Protein AF-A0A6A8LYN4-F1 (afdb_monomer_lite)

Foldseek 3Di:
DPDWFAQVRQLVVCCVVVVQDDDVQKHWDADQPDFQCNVCVVLVHCPCPPGGGGFRIWIGGNDPVDDIDTDHTGIPDPD

Secondary structure (DSSP, 8-state):
-PPP--HHHHHHHHHHHHT---BTTEEEEE-TT--HHHHHHHHT-STTTT-----SEEEEESSTTS--EEE--------

Structure (mmCIF, N/CA/C/O backbone):
data_AF-A0A6A8LYN4-F1
#
_entry.id   AF-A0A6A8LYN4-F1
#
loop_
_atom_site.group_PDB
_atom_site.id
_atom_site.type_symbol
_atom_site.label_atom_id
_atom_site.label_alt_id
_atom_site.label_comp_id
_atom_site.label_asym_id
_atom_site.label_entity_id
_atom_site.label_seq_id
_atom_site.pdbx_PDB_ins_code
_atom_site.Cartn_x
_atom_site.Cartn_y
_atom_site.Cartn_z
_atom_site.occupancy
_atom_site.B_iso_or_equiv
_atom_site.auth_seq_id
_atom_site.auth_comp_id
_atom_site.auth_asym_id
_atom_site.auth_atom_id
_atom_site.pdbx_PDB_model_num
ATOM 1 N N . MET A 1 1 ? -25.620 -3.337 18.274 1.00 62.88 1 MET A N 1
ATOM 2 C CA . MET A 1 1 ? -24.625 -2.252 18.437 1.00 62.88 1 MET A CA 1
ATOM 3 C C . MET A 1 1 ? -23.670 -2.302 17.255 1.00 62.88 1 MET A C 1
ATOM 5 O O . MET A 1 1 ? -23.184 -3.385 16.954 1.00 62.88 1 MET A O 1
ATOM 9 N N . VAL A 1 2 ? -23.443 -1.185 16.558 1.00 68.81 2 VAL A N 1
ATOM 10 C CA . VAL A 1 2 ? -22.449 -1.124 15.470 1.00 68.81 2 VAL A CA 1
ATOM 11 C C . VAL A 1 2 ? -21.059 -1.243 16.094 1.00 68.81 2 VAL A C 1
ATOM 13 O O . VAL A 1 2 ? -20.749 -0.529 17.048 1.00 68.81 2 VAL A O 1
ATOM 16 N N . LYS A 1 3 ? -20.241 -2.178 15.604 1.00 79.38 3 LYS A N 1
ATOM 17 C CA . LYS A 1 3 ? -18.870 -2.356 16.091 1.00 79.38 3 LYS A CA 1
ATOM 18 C C . LYS A 1 3 ? -18.063 -1.102 15.751 1.00 79.38 3 LYS A C 1
ATOM 20 O O . LYS A 1 3 ? -17.937 -0.763 14.580 1.00 79.38 3 LYS A O 1
ATOM 25 N N . GLN A 1 4 ? -17.519 -0.444 16.771 1.00 89.56 4 GLN A N 1
ATOM 26 C CA . GLN A 1 4 ? -16.636 0.705 16.599 1.00 89.56 4 GLN A CA 1
ATOM 27 C C . GLN A 1 4 ? -15.202 0.225 16.372 1.00 89.56 4 GLN A C 1
ATOM 29 O O . GLN A 1 4 ? -14.646 -0.482 17.212 1.00 89.56 4 GLN A O 1
ATOM 34 N N . LEU A 1 5 ? -14.624 0.593 15.234 1.00 93.44 5 LEU A N 1
ATOM 35 C CA . LEU A 1 5 ? -13.285 0.221 14.799 1.00 93.44 5 LEU A CA 1
ATOM 36 C C . LEU A 1 5 ? -12.379 1.454 14.794 1.00 93.44 5 LEU A C 1
ATOM 38 O O . LEU A 1 5 ? -12.781 2.532 14.347 1.00 93.44 5 LEU A O 1
ATOM 42 N N . THR A 1 6 ? -11.149 1.294 15.277 1.00 93.69 6 THR A N 1
ATOM 43 C CA . THR A 1 6 ? -10.081 2.276 15.042 1.00 93.69 6 THR A CA 1
ATOM 44 C C . THR A 1 6 ? -9.702 2.302 13.561 1.00 93.69 6 THR A C 1
ATOM 46 O O . THR A 1 6 ? -10.018 1.371 12.823 1.00 93.69 6 THR A O 1
ATOM 49 N N . GLU A 1 7 ? -9.013 3.353 13.118 1.00 93.94 7 GLU A N 1
ATOM 50 C CA . GLU A 1 7 ? -8.500 3.450 11.743 1.00 93.94 7 GLU A CA 1
ATOM 51 C C . GLU A 1 7 ? -7.647 2.229 11.367 1.00 93.94 7 GLU A C 1
ATOM 53 O O . GLU A 1 7 ? -7.938 1.558 10.382 1.00 93.94 7 GLU A O 1
ATOM 58 N N . ASP A 1 8 ? -6.711 1.829 12.234 1.00 93.25 8 ASP A N 1
ATOM 59 C CA . ASP A 1 8 ? -5.905 0.616 12.042 1.00 93.25 8 ASP A CA 1
ATOM 60 C C . ASP A 1 8 ? -6.744 -0.658 11.880 1.00 93.25 8 ASP A C 1
ATOM 62 O O . ASP A 1 8 ? -6.430 -1.522 11.060 1.00 93.25 8 ASP A O 1
ATOM 66 N N . GLN A 1 9 ? -7.832 -0.791 12.643 1.00 94.62 9 GLN A N 1
ATOM 67 C CA . GLN A 1 9 ? -8.726 -1.944 12.533 1.00 94.62 9 GLN A CA 1
ATOM 68 C C . GLN A 1 9 ? -9.536 -1.923 11.233 1.00 94.62 9 GLN A C 1
ATOM 70 O O . GLN A 1 9 ? -9.812 -2.987 10.677 1.00 94.62 9 GLN A O 1
ATOM 75 N N . VAL A 1 10 ? -9.910 -0.739 10.742 1.00 95.12 10 VAL A N 1
ATOM 76 C CA . VAL A 1 10 ? -10.557 -0.578 9.432 1.00 95.12 10 VAL A CA 1
ATOM 77 C C . VAL A 1 10 ? -9.574 -0.916 8.309 1.00 95.12 10 VAL A C 1
ATOM 79 O O . VAL A 1 10 ? -9.932 -1.669 7.405 1.00 95.12 10 VAL A O 1
ATOM 82 N N . ARG A 1 11 ? -8.321 -0.458 8.396 1.00 95.94 11 ARG A N 1
ATOM 83 C CA . ARG A 1 11 ? -7.244 -0.772 7.444 1.00 95.94 11 ARG A CA 1
ATOM 84 C C . ARG A 1 11 ? -6.948 -2.265 7.365 1.00 95.94 11 ARG A C 1
ATOM 86 O O . ARG A 1 11 ? -6.886 -2.825 6.274 1.00 95.94 11 ARG A O 1
ATOM 93 N N . GLU A 1 12 ? -6.843 -2.935 8.509 1.00 95.06 12 GLU A N 1
ATOM 94 C CA . GLU A 1 12 ? -6.646 -4.387 8.555 1.00 95.06 12 GLU A CA 1
ATOM 95 C C . GLU A 1 12 ? -7.865 -5.159 8.021 1.00 95.06 12 GLU A C 1
ATOM 97 O O . GLU A 1 12 ? -7.723 -6.187 7.354 1.00 95.06 12 GLU A O 1
ATOM 102 N N . LEU A 1 13 ? -9.082 -4.663 8.263 1.00 95.06 13 LEU A N 1
ATOM 103 C CA . LEU A 1 13 ? -10.291 -5.242 7.677 1.00 95.06 13 LEU A CA 1
ATOM 104 C C . LEU A 1 13 ? -10.306 -5.085 6.149 1.00 95.06 13 LEU A C 1
ATOM 106 O O . LEU A 1 13 ? -10.626 -6.044 5.443 1.00 95.06 13 LEU A O 1
ATOM 110 N N . ALA A 1 14 ? -9.930 -3.913 5.637 1.00 94.94 14 ALA A N 1
ATOM 111 C CA . ALA A 1 14 ? -9.818 -3.654 4.205 1.00 94.94 14 ALA A CA 1
ATOM 112 C C . ALA A 1 14 ? -8.754 -4.550 3.557 1.00 94.94 14 ALA A C 1
ATOM 114 O O . ALA A 1 14 ? -9.032 -5.164 2.531 1.00 94.94 14 ALA A O 1
ATOM 115 N N . ASN A 1 15 ? -7.593 -4.717 4.200 1.00 95.25 15 ASN A N 1
ATOM 116 C CA . ASN A 1 15 ? -6.547 -5.641 3.762 1.00 95.25 15 ASN A CA 1
ATOM 117 C C . ASN A 1 15 ? -7.085 -7.067 3.573 1.00 95.25 15 ASN A C 1
ATOM 119 O O . ASN A 1 15 ? -6.916 -7.664 2.511 1.00 95.25 15 ASN A O 1
ATOM 123 N N . LYS A 1 16 ? -7.792 -7.599 4.581 1.00 95.56 16 LYS A N 1
ATOM 124 C CA . LYS A 1 16 ? -8.380 -8.950 4.530 1.00 95.56 16 LYS A CA 1
ATOM 125 C C . LYS A 1 16 ? -9.470 -9.084 3.476 1.00 95.56 16 LYS A C 1
ATOM 127 O O . LYS A 1 16 ? -9.569 -10.127 2.841 1.00 95.56 16 LYS A O 1
ATOM 132 N N . THR A 1 17 ? -10.288 -8.048 3.314 1.00 95.75 17 THR A N 1
ATOM 133 C CA . THR A 1 17 ? -11.446 -8.069 2.411 1.00 95.75 17 THR A CA 1
ATOM 134 C C . THR A 1 17 ? -11.026 -7.927 0.950 1.00 95.75 17 THR A C 1
ATOM 136 O O . THR A 1 17 ? -11.522 -8.653 0.096 1.00 95.75 17 THR A O 1
ATOM 139 N N . LEU A 1 18 ? -10.106 -7.004 0.661 1.00 94.44 18 LEU A N 1
ATOM 140 C CA . LEU A 1 18 ? -9.629 -6.712 -0.694 1.00 94.44 18 LEU A CA 1
ATOM 141 C C . LEU A 1 18 ? -8.438 -7.587 -1.106 1.00 94.44 18 LEU A C 1
ATOM 143 O O . LEU A 1 18 ? -8.129 -7.682 -2.290 1.00 94.44 18 LEU A O 1
ATOM 147 N N . GLY A 1 19 ? -7.770 -8.228 -0.145 1.00 94.12 19 GLY A N 1
ATOM 148 C CA . GLY A 1 19 ? -6.650 -9.128 -0.395 1.00 94.12 19 GLY A CA 1
ATOM 149 C C . GLY A 1 19 ? -5.405 -8.408 -0.910 1.00 94.12 19 GLY A C 1
ATOM 150 O O . GLY A 1 19 ? -4.795 -8.876 -1.871 1.00 94.12 19 GLY A O 1
ATOM 151 N N . PHE A 1 20 ? -5.021 -7.279 -0.300 1.00 94.38 20 PHE A N 1
ATOM 152 C CA . PHE A 1 20 ? -3.820 -6.523 -0.682 1.00 94.38 20 PHE A CA 1
ATOM 153 C C . PHE A 1 20 ? -2.539 -7.293 -0.353 1.00 94.38 20 PHE A C 1
ATOM 155 O O . PHE A 1 20 ? -1.883 -7.093 0.667 1.00 94.38 20 PH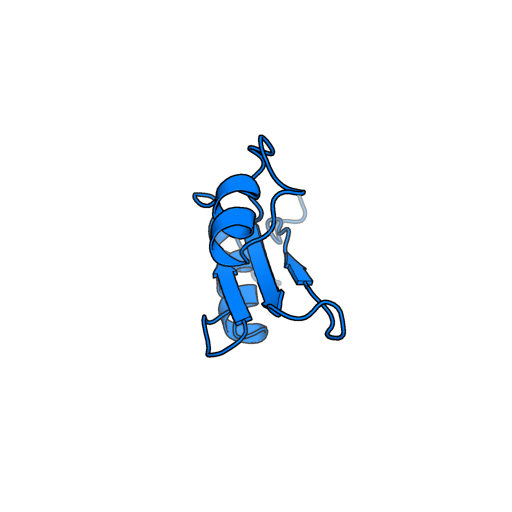E A O 1
ATOM 162 N N . LYS A 1 21 ? -2.183 -8.196 -1.262 1.00 93.25 21 LYS A N 1
ATOM 163 C CA . LYS A 1 21 ? -1.024 -9.070 -1.167 1.00 93.25 21 LYS A CA 1
ATOM 164 C C . LYS A 1 21 ? -0.177 -8.930 -2.420 1.00 93.25 21 LYS A C 1
ATOM 166 O O . LYS A 1 21 ? -0.685 -9.070 -3.531 1.00 93.25 21 LYS A O 1
ATOM 171 N N . ASP A 1 22 ? 1.117 -8.705 -2.224 1.00 93.56 22 ASP A N 1
ATOM 172 C CA . ASP A 1 22 ? 2.093 -8.710 -3.310 1.00 93.56 22 ASP A CA 1
ATOM 173 C C . ASP A 1 22 ? 2.017 -10.008 -4.129 1.00 93.56 22 ASP A C 1
ATOM 175 O O . ASP A 1 22 ? 1.924 -11.117 -3.589 1.00 93.56 22 ASP A O 1
ATOM 179 N N . SER A 1 23 ? 2.087 -9.868 -5.452 1.00 93.44 23 SER A N 1
ATOM 180 C CA . SER A 1 23 ? 2.056 -10.991 -6.385 1.00 93.44 23 SER A CA 1
ATOM 181 C C . SER A 1 23 ? 2.875 -10.699 -7.638 1.00 93.44 23 SER A C 1
ATOM 183 O O . SER A 1 23 ? 3.337 -9.583 -7.882 1.00 93.44 23 SER A O 1
ATOM 185 N N . VAL A 1 24 ? 3.043 -11.704 -8.498 1.00 93.94 24 VAL A N 1
ATOM 186 C CA . VAL A 1 24 ? 3.688 -11.490 -9.798 1.00 93.94 24 VAL A CA 1
ATOM 187 C C . VAL A 1 24 ? 2.889 -10.450 -10.590 1.00 93.94 24 VAL A C 1
ATOM 189 O O . VAL A 1 24 ? 1.687 -10.598 -10.799 1.00 93.94 24 VAL A O 1
ATOM 192 N N . GLY A 1 25 ? 3.564 -9.376 -11.006 1.00 94.25 25 GLY A N 1
ATOM 193 C CA . GLY A 1 25 ? 2.968 -8.300 -11.803 1.00 94.25 25 GLY A CA 1
ATOM 194 C C . GLY A 1 25 ? 2.171 -7.248 -11.022 1.00 94.25 25 GLY A C 1
ATOM 195 O O . GLY A 1 25 ? 1.649 -6.332 -11.657 1.00 94.25 25 GLY A O 1
ATOM 196 N N . VAL A 1 26 ? 2.099 -7.333 -9.689 1.00 97.06 26 VAL A N 1
ATOM 197 C CA . VAL A 1 26 ? 1.372 -6.375 -8.840 1.00 97.06 26 VAL A CA 1
ATOM 198 C C . VAL A 1 26 ? 2.183 -6.053 -7.588 1.00 97.06 26 VAL A C 1
ATOM 200 O O . VAL A 1 26 ? 2.726 -6.943 -6.941 1.00 97.06 26 VAL A O 1
ATOM 203 N N . VAL A 1 27 ? 2.240 -4.772 -7.239 1.00 97.31 27 VAL A N 1
ATOM 204 C CA . VAL A 1 27 ? 2.717 -4.286 -5.944 1.00 97.31 27 VAL A CA 1
ATOM 205 C C . VAL A 1 27 ? 1.489 -3.968 -5.096 1.00 97.31 27 VAL A C 1
ATOM 207 O O . VAL A 1 27 ? 0.731 -3.069 -5.450 1.00 97.31 27 VAL A O 1
ATOM 210 N N . ALA A 1 28 ? 1.254 -4.699 -4.010 1.00 97.38 28 ALA A N 1
ATOM 211 C CA . ALA A 1 28 ? 0.082 -4.524 -3.157 1.00 97.38 28 ALA A CA 1
ATOM 212 C C . ALA A 1 28 ? 0.414 -4.701 -1.672 1.00 97.38 28 ALA A C 1
ATOM 214 O O . ALA A 1 28 ? 1.281 -5.490 -1.299 1.00 97.38 28 ALA A O 1
ATOM 215 N N . GLY A 1 29 ? -0.282 -3.956 -0.823 1.00 96.25 29 GLY A N 1
ATOM 216 C CA . GLY A 1 29 ? -0.092 -4.009 0.621 1.00 96.25 29 GLY A CA 1
ATOM 217 C C . GLY A 1 29 ? -0.896 -2.951 1.363 1.00 96.25 29 GLY A C 1
ATOM 218 O O . GLY A 1 29 ? -1.606 -2.147 0.762 1.00 96.25 29 GLY A O 1
ATOM 219 N N . VAL A 1 30 ? -0.763 -2.958 2.686 1.00 95.75 30 VAL A N 1
ATOM 220 C CA . VAL A 1 30 ? -1.262 -1.913 3.587 1.00 95.75 30 VAL A CA 1
ATOM 221 C C . VAL A 1 30 ? -0.132 -1.409 4.473 1.00 95.75 30 VAL A C 1
ATOM 223 O O . VAL A 1 30 ? 0.725 -2.194 4.880 1.00 95.75 30 VAL A O 1
ATOM 226 N N . GLY A 1 31 ? -0.140 -0.123 4.824 1.00 88.19 31 GLY A N 1
ATOM 227 C CA . GLY A 1 31 ? 0.830 0.424 5.771 1.00 88.19 31 GLY A CA 1
ATOM 228 C C . GLY A 1 31 ? 1.209 1.882 5.556 1.00 88.19 31 GLY A C 1
ATOM 229 O O . GLY A 1 31 ? 1.639 2.270 4.483 1.00 88.19 31 GLY A O 1
ATOM 230 N N . GLN A 1 32 ? 1.234 2.643 6.646 1.00 82.44 32 GLN A N 1
ATOM 231 C CA . GLN A 1 32 ? 1.646 4.050 6.661 1.00 82.44 32 GLN A CA 1
ATOM 232 C C . GLN A 1 32 ? 3.173 4.254 6.724 1.00 82.44 32 GLN A C 1
ATOM 234 O O . GLN A 1 32 ? 3.640 5.326 7.095 1.00 82.44 32 GLN A O 1
ATOM 239 N N . LEU A 1 33 ? 3.983 3.233 6.421 1.00 92.25 33 LEU A N 1
ATOM 240 C CA . LEU A 1 33 ? 5.449 3.359 6.389 1.00 92.25 33 LEU A CA 1
ATOM 241 C C . LEU A 1 33 ? 5.974 3.583 4.971 1.00 92.25 33 LEU A C 1
ATOM 243 O O . LEU A 1 33 ? 6.974 4.274 4.799 1.00 92.25 33 LEU A O 1
ATOM 247 N N . THR A 1 34 ? 5.298 3.024 3.968 1.00 95.12 34 THR A N 1
ATOM 248 C CA . THR A 1 34 ? 5.751 3.066 2.578 1.00 95.12 34 THR A CA 1
ATOM 249 C C . THR A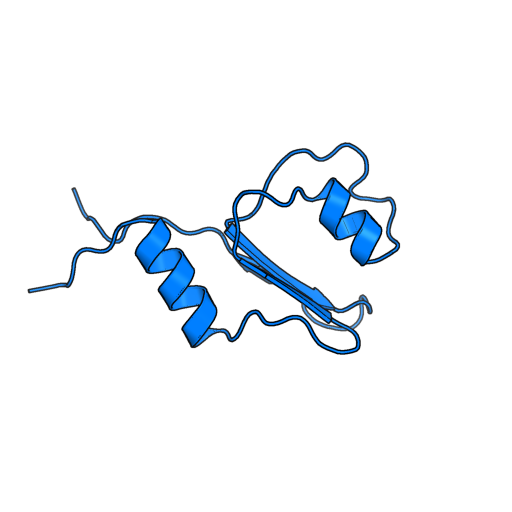 1 34 ? 5.227 4.316 1.881 1.00 95.12 34 THR A C 1
ATOM 251 O O . THR A 1 34 ? 4.027 4.557 1.813 1.00 95.12 34 THR A O 1
ATOM 254 N N . THR A 1 35 ? 6.140 5.116 1.348 1.00 97.44 35 THR A N 1
ATOM 255 C CA . THR A 1 35 ? 5.836 6.335 0.586 1.00 97.44 35 THR A CA 1
ATOM 256 C C . THR A 1 35 ? 5.498 6.032 -0.870 1.00 97.44 35 THR A C 1
ATOM 258 O O . THR A 1 35 ? 5.972 5.042 -1.435 1.00 97.44 35 THR A O 1
ATOM 261 N N . PHE A 1 36 ? 4.777 6.935 -1.539 1.00 97.00 36 PHE A N 1
ATOM 262 C CA . PHE A 1 36 ? 4.608 6.863 -2.996 1.00 97.00 36 PHE A CA 1
ATOM 263 C C . PHE A 1 36 ? 5.946 6.828 -3.741 1.00 97.00 36 PHE A C 1
ATOM 265 O O . PHE A 1 36 ? 6.094 6.063 -4.686 1.00 97.00 36 PHE A O 1
ATOM 272 N N . ASN A 1 37 ? 6.966 7.565 -3.297 1.00 97.38 37 ASN A N 1
ATOM 273 C CA . ASN A 1 37 ? 8.299 7.479 -3.899 1.00 97.38 37 ASN A CA 1
ATOM 274 C C . ASN A 1 37 ? 8.896 6.057 -3.830 1.00 97.38 37 ASN A C 1
ATOM 276 O O . ASN A 1 37 ? 9.505 5.587 -4.790 1.00 97.38 37 ASN A O 1
ATOM 280 N N . GLU A 1 38 ? 8.718 5.339 -2.720 1.00 96.94 38 GLU A N 1
ATOM 281 C CA . GLU A 1 38 ? 9.156 3.941 -2.600 1.00 96.94 38 GLU A CA 1
ATOM 282 C C . GLU A 1 38 ? 8.305 2.996 -3.451 1.00 96.94 38 GLU A C 1
ATOM 284 O O . GLU A 1 38 ? 8.858 2.122 -4.121 1.00 96.94 38 GLU A O 1
ATOM 289 N N . LEU A 1 39 ? 6.983 3.192 -3.496 1.00 96.69 39 LEU A N 1
ATOM 290 C CA . LEU A 1 39 ? 6.099 2.424 -4.378 1.00 96.69 39 LEU A CA 1
ATOM 291 C C . LEU A 1 39 ? 6.461 2.629 -5.854 1.00 96.69 39 LEU A C 1
ATOM 293 O O . LEU A 1 39 ? 6.522 1.661 -6.610 1.00 96.69 39 LEU A O 1
ATOM 297 N N . GLY A 1 40 ? 6.799 3.857 -6.250 1.00 96.19 40 GLY A N 1
ATOM 298 C CA . GLY A 1 40 ? 7.224 4.188 -7.607 1.00 96.19 40 GLY A CA 1
ATOM 299 C C . GLY A 1 40 ? 8.484 3.423 -8.010 1.00 96.19 40 GLY A C 1
ATOM 300 O O . GLY A 1 40 ? 8.516 2.785 -9.062 1.00 96.19 40 GLY A O 1
ATOM 301 N N . LYS A 1 41 ? 9.481 3.354 -7.115 1.00 96.25 41 LYS A N 1
ATOM 302 C CA . LYS A 1 41 ? 10.685 2.525 -7.317 1.00 96.25 41 LYS A CA 1
ATOM 303 C C . LYS A 1 41 ? 10.349 1.042 -7.494 1.00 96.25 41 LYS A C 1
ATOM 305 O O . LYS A 1 41 ? 10.942 0.389 -8.346 1.00 96.25 41 LYS A O 1
ATOM 310 N N . ARG A 1 42 ? 9.390 0.505 -6.727 1.00 94.88 42 ARG A N 1
ATOM 311 C CA . ARG A 1 42 ? 8.945 -0.901 -6.840 1.00 94.88 42 ARG A CA 1
ATOM 312 C C . ARG A 1 42 ? 8.219 -1.190 -8.159 1.00 94.88 42 ARG A C 1
ATOM 314 O O . ARG A 1 42 ? 8.283 -2.314 -8.660 1.00 94.88 42 ARG A O 1
ATOM 321 N N . LEU A 1 43 ? 7.534 -0.189 -8.708 1.00 95.12 43 LEU A N 1
ATOM 322 C CA . LEU A 1 43 ? 6.878 -0.249 -10.015 1.00 95.12 43 LEU A CA 1
ATOM 323 C C . LEU A 1 43 ? 7.834 0.021 -11.186 1.00 95.12 43 LEU A C 1
ATOM 325 O O . LEU A 1 43 ? 7.499 -0.317 -12.316 1.00 95.12 43 LEU A O 1
ATOM 329 N N . GLY A 1 44 ? 9.017 0.586 -10.927 1.00 94.50 44 GLY A N 1
ATOM 330 C CA . GLY A 1 44 ? 9.955 1.009 -11.968 1.00 94.50 44 GLY A CA 1
ATOM 331 C C . GLY A 1 44 ? 9.551 2.316 -12.656 1.00 94.50 44 GLY A C 1
ATOM 332 O O . GLY A 1 44 ? 9.937 2.537 -13.799 1.00 94.50 4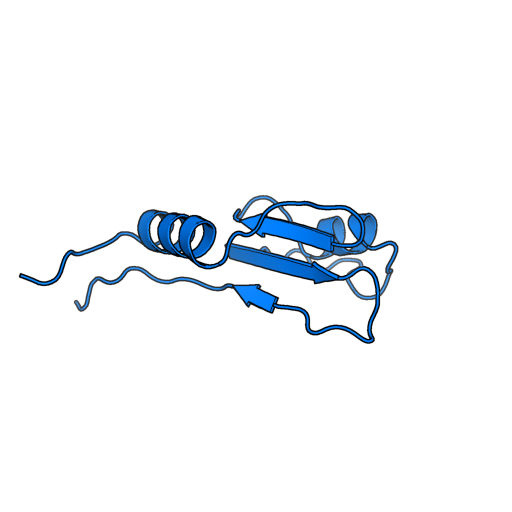4 GLY A O 1
ATOM 333 N N . ILE A 1 45 ? 8.775 3.165 -11.975 1.00 94.38 45 ILE A N 1
ATOM 334 C CA . ILE A 1 45 ? 8.285 4.453 -12.484 1.00 94.38 45 ILE A CA 1
ATOM 335 C C . ILE A 1 45 ? 8.989 5.617 -11.774 1.00 94.38 45 ILE A C 1
ATOM 337 O O . ILE A 1 45 ? 9.464 5.481 -10.643 1.00 94.38 45 ILE A O 1
ATOM 341 N N . SER A 1 46 ? 9.059 6.775 -12.429 1.00 95.06 46 SER A N 1
ATOM 342 C CA . SER A 1 46 ? 9.756 7.970 -11.920 1.00 95.06 46 SER A CA 1
ATOM 343 C C . SER A 1 46 ? 8.817 9.131 -11.578 1.00 95.06 46 SER A C 1
ATOM 345 O O . SER A 1 46 ? 9.221 10.100 -10.941 1.00 95.06 46 SER A O 1
ATOM 347 N N . GLU A 1 47 ? 7.545 8.993 -11.927 1.00 94.31 47 GLU A N 1
ATOM 348 C CA . GLU A 1 47 ? 6.471 9.969 -11.792 1.00 94.31 47 GLU A CA 1
ATOM 349 C C . GLU A 1 47 ? 6.156 10.276 -10.322 1.00 94.31 47 GLU A C 1
ATOM 351 O O . GLU A 1 47 ? 5.692 11.365 -10.001 1.00 94.31 47 GLU A O 1
ATOM 356 N N . TRP A 1 48 ? 6.452 9.342 -9.411 1.00 95.56 48 TRP A N 1
ATOM 357 C CA . TRP A 1 48 ? 6.268 9.515 -7.962 1.00 95.56 48 TRP A CA 1
ATOM 358 C C . TRP A 1 48 ? 7.537 9.955 -7.229 1.00 95.56 48 TRP A C 1
ATOM 360 O O . TRP A 1 48 ? 7.597 9.939 -5.995 1.00 95.56 48 TRP A O 1
ATOM 370 N N . LYS A 1 49 ? 8.571 10.366 -7.971 1.00 96.38 49 LYS A N 1
ATOM 371 C CA . LYS A 1 49 ? 9.803 10.879 -7.378 1.00 96.38 49 LYS A CA 1
ATOM 372 C C . LYS A 1 49 ? 9.486 12.064 -6.465 1.00 96.38 49 LYS A C 1
ATOM 374 O O . LYS A 1 49 ? 8.776 12.989 -6.839 1.00 96.38 49 LYS A O 1
ATOM 379 N N . SER A 1 50 ? 10.056 12.028 -5.262 1.00 95.94 50 SER A N 1
ATOM 380 C CA . SER A 1 50 ? 9.896 13.056 -4.221 1.00 95.94 50 SER A CA 1
ATOM 381 C C . SER A 1 50 ? 8.511 13.150 -3.561 1.00 95.94 50 SER A C 1
ATOM 383 O O . SER A 1 50 ? 8.363 13.967 -2.653 1.00 95.94 50 SER A O 1
ATOM 385 N N . ILE A 1 51 ? 7.538 12.300 -3.914 1.00 96.44 51 ILE A N 1
ATOM 386 C CA . ILE A 1 51 ? 6.251 12.231 -3.202 1.00 96.44 51 ILE A CA 1
ATOM 387 C C . ILE A 1 51 ? 6.439 11.443 -1.898 1.00 96.44 51 ILE A C 1
ATOM 389 O O . ILE A 1 51 ? 6.731 10.244 -1.910 1.00 96.44 51 ILE A O 1
ATOM 393 N N . LYS A 1 52 ? 6.315 12.138 -0.761 1.00 95.94 52 LYS A N 1
ATOM 394 C CA . LYS A 1 52 ? 6.554 11.589 0.591 1.00 95.94 52 LYS A CA 1
ATOM 395 C C . LYS A 1 52 ? 5.283 11.118 1.301 1.00 95.94 52 LYS A C 1
ATOM 397 O O . LYS A 1 52 ? 5.388 10.562 2.401 1.00 95.94 52 LYS A O 1
ATOM 402 N N . ASP A 1 53 ? 4.122 11.357 0.700 1.00 96.25 53 ASP A N 1
ATOM 403 C CA . ASP A 1 53 ? 2.837 10.897 1.217 1.00 96.25 53 ASP A CA 1
ATOM 404 C C . ASP A 1 53 ? 2.788 9.368 1.235 1.00 96.25 53 ASP A C 1
ATOM 406 O O . ASP A 1 53 ? 3.469 8.693 0.450 1.00 96.25 53 ASP A O 1
ATOM 410 N N . LYS A 1 54 ? 2.037 8.834 2.197 1.00 96.31 54 LYS A N 1
ATOM 411 C CA . LYS A 1 54 ? 1.986 7.408 2.517 1.00 96.31 54 LYS A CA 1
ATOM 412 C C . LYS A 1 54 ? 0.518 6.995 2.538 1.00 96.31 54 LYS A C 1
ATOM 414 O O . LYS A 1 54 ? -0.194 7.502 3.400 1.00 96.31 54 LYS A O 1
ATOM 419 N N . PRO A 1 55 ? 0.074 6.142 1.607 1.00 96.12 55 PRO A N 1
ATOM 420 C CA . PRO A 1 55 ? -1.298 5.661 1.612 1.00 96.12 55 PRO A CA 1
ATOM 421 C C . PRO A 1 55 ? -1.511 4.614 2.708 1.00 96.12 55 PRO A C 1
ATOM 423 O O . PRO A 1 55 ? -0.578 3.913 3.109 1.00 96.12 55 PRO A O 1
ATOM 426 N N . ASP A 1 56 ? -2.757 4.434 3.136 1.00 96.62 56 ASP A N 1
ATOM 427 C CA . ASP A 1 56 ? -3.116 3.353 4.060 1.00 96.62 56 ASP A CA 1
ATOM 428 C C . ASP A 1 56 ? -3.012 1.971 3.407 1.00 96.62 56 ASP A C 1
ATOM 430 O O . ASP A 1 56 ? -2.684 0.979 4.070 1.00 96.62 56 ASP A O 1
ATOM 434 N N . GLY A 1 57 ? -3.251 1.893 2.098 1.00 97.00 57 GLY A N 1
ATOM 435 C CA . GLY A 1 57 ? -3.036 0.690 1.307 1.00 97.00 57 GLY A CA 1
ATOM 436 C C . GLY A 1 57 ? -3.010 0.936 -0.192 1.00 97.00 57 GLY A C 1
ATOM 437 O O . GLY A 1 57 ? -3.355 2.010 -0.681 1.00 97.00 57 GLY A O 1
ATOM 438 N N . TRP A 1 58 ? -2.566 -0.070 -0.935 1.00 97.56 58 TRP A N 1
ATOM 439 C CA . TRP A 1 58 ? -2.367 0.028 -2.373 1.00 97.56 58 TRP A CA 1
ATOM 440 C C . TRP A 1 58 ? -2.532 -1.327 -3.064 1.00 97.56 58 TRP A C 1
ATOM 442 O O . TRP A 1 58 ? -2.187 -2.379 -2.524 1.00 97.56 58 TRP A O 1
ATOM 452 N N . TYR A 1 59 ? -3.007 -1.275 -4.305 1.00 97.44 59 TYR A N 1
ATOM 453 C CA . TYR A 1 59 ? -2.964 -2.352 -5.287 1.00 97.44 59 TYR A CA 1
ATOM 454 C C . TYR A 1 59 ? -2.534 -1.753 -6.625 1.00 97.44 59 TYR A C 1
ATOM 456 O O . TYR A 1 59 ? -3.287 -1.015 -7.259 1.00 97.44 59 TYR A O 1
ATOM 464 N N . LEU A 1 60 ? -1.305 -2.031 -7.045 1.00 97.12 60 LEU A N 1
ATOM 465 C CA . LEU A 1 60 ? -0.655 -1.343 -8.155 1.00 97.12 60 LEU A CA 1
ATOM 466 C C . LEU A 1 60 ? -0.146 -2.364 -9.176 1.00 97.12 60 LEU A C 1
ATOM 468 O O . LEU A 1 60 ? 0.924 -2.955 -8.988 1.00 97.12 60 LEU A O 1
ATOM 472 N N . PRO A 1 61 ? -0.895 -2.610 -10.262 1.00 96.88 61 PRO A N 1
ATOM 473 C CA . PRO A 1 61 ? -0.397 -3.398 -11.376 1.00 96.88 61 PRO A CA 1
ATOM 474 C C . PRO A 1 61 ? 0.831 -2.735 -12.002 1.00 96.88 61 PRO A C 1
ATOM 476 O O . PRO A 1 61 ? 0.868 -1.525 -12.196 1.00 96.88 61 PRO A O 1
ATOM 479 N N . LYS A 1 62 ? 1.813 -3.539 -12.413 1.00 95.38 62 LYS A N 1
ATOM 480 C CA . LYS A 1 62 ? 2.977 -3.042 -13.172 1.00 95.38 62 LYS A CA 1
ATOM 481 C C . LYS A 1 62 ? 2.627 -2.579 -14.593 1.00 95.38 62 LYS A C 1
ATOM 483 O O . LYS A 1 62 ? 3.469 -2.015 -15.279 1.00 95.38 62 LYS A O 1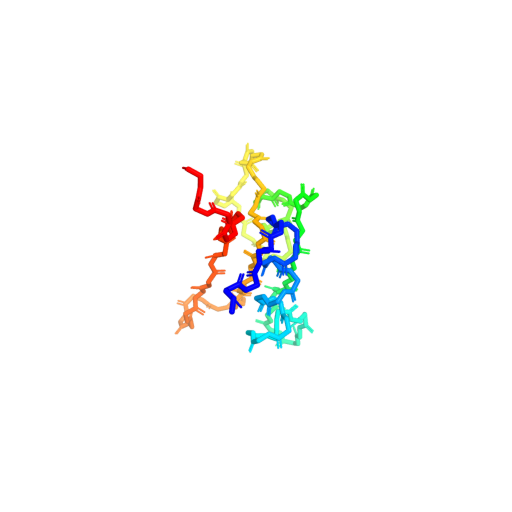
ATOM 488 N N . THR A 1 63 ? 1.409 -2.861 -15.057 1.00 93.50 63 THR A N 1
ATOM 489 C CA . THR A 1 63 ? 0.893 -2.434 -16.361 1.00 93.50 63 THR A CA 1
ATOM 490 C C . THR A 1 63 ? -0.177 -1.366 -16.179 1.00 93.50 63 THR A C 1
ATOM 492 O O . THR A 1 63 ? -1.120 -1.554 -15.414 1.00 93.50 63 THR A O 1
ATOM 495 N N . PHE A 1 64 ? -0.075 -0.281 -16.944 1.00 90.25 64 PHE A N 1
ATOM 496 C CA . PHE A 1 64 ? -1.062 0.803 -16.956 1.00 90.25 64 PHE A CA 1
ATOM 497 C C . PHE A 1 64 ? -2.404 0.411 -17.592 1.00 90.25 64 PHE A C 1
ATOM 499 O O . PHE A 1 64 ? -3.375 1.150 -17.483 1.00 90.25 64 PHE A O 1
ATOM 506 N N . ALA A 1 65 ? -2.485 -0.755 -18.241 1.00 95.38 65 ALA A N 1
ATOM 507 C CA . ALA A 1 65 ? -3.721 -1.256 -18.841 1.00 95.38 65 ALA A CA 1
ATOM 508 C C . ALA A 1 65 ? -4.685 -1.887 -17.818 1.00 95.38 65 ALA A C 1
ATOM 510 O O . ALA A 1 65 ? -5.791 -2.286 -18.181 1.00 95.38 65 ALA A O 1
ATOM 511 N N . LYS A 1 66 ? -4.266 -2.034 -16.554 1.00 95.00 66 LYS A N 1
ATOM 512 C CA . LYS A 1 66 ? -5.077 -2.616 -15.479 1.00 95.00 66 LYS A CA 1
ATOM 513 C C . LYS A 1 66 ? -5.421 -1.559 -14.429 1.00 95.00 66 LYS A C 1
ATOM 515 O O . LYS A 1 66 ? -4.604 -0.678 -14.173 1.00 95.00 66 LYS A O 1
ATOM 520 N N . PRO A 1 67 ? -6.597 -1.664 -13.788 1.00 95.00 67 PRO A N 1
ATOM 521 C CA . PRO A 1 67 ? -6.990 -0.732 -12.743 1.00 95.00 67 PRO A CA 1
ATOM 522 C C . PRO A 1 67 ? -6.042 -0.822 -11.542 1.00 95.00 67 PRO A C 1
ATOM 524 O O . PRO A 1 67 ? -5.714 -1.912 -11.071 1.00 95.00 67 PRO A O 1
ATOM 527 N N . ALA A 1 68 ? -5.636 0.342 -11.046 1.00 96.00 68 ALA A N 1
ATOM 528 C CA . ALA A 1 68 ? -4.896 0.508 -9.803 1.00 96.00 68 ALA A CA 1
ATOM 529 C C . ALA A 1 68 ? -5.835 1.017 -8.699 1.00 96.00 68 ALA A C 1
ATOM 531 O O . ALA A 1 68 ? -6.842 1.664 -8.986 1.00 96.00 68 ALA A O 1
ATOM 532 N N . LEU A 1 69 ? -5.502 0.732 -7.440 1.00 96.38 69 LEU A N 1
ATOM 533 C CA . LEU A 1 69 ? -6.292 1.121 -6.275 1.00 96.38 69 LEU A CA 1
ATOM 534 C C . LEU A 1 69 ? -5.380 1.733 -5.210 1.00 96.38 69 LEU A C 1
ATOM 536 O O . LEU A 1 69 ? -4.328 1.176 -4.896 1.00 96.38 69 LEU A O 1
ATOM 540 N N . ILE A 1 70 ? -5.809 2.861 -4.651 1.00 96.25 70 ILE A N 1
ATOM 541 C CA . ILE A 1 70 ? -5.247 3.466 -3.442 1.00 96.25 70 ILE A CA 1
ATOM 542 C C . ILE A 1 70 ? -6.337 3.447 -2.377 1.00 96.25 70 ILE A C 1
ATOM 544 O O . ILE A 1 70 ? -7.488 3.782 -2.658 1.00 96.25 70 ILE A O 1
ATOM 548 N N . LEU A 1 71 ? -5.976 3.005 -1.179 1.00 96.38 71 LEU A N 1
ATOM 549 C CA . LEU A 1 71 ? -6.859 2.931 -0.028 1.00 96.38 71 LEU A CA 1
ATOM 550 C C . LEU A 1 71 ? -6.471 4.020 0.967 1.00 96.38 71 LEU A C 1
ATOM 552 O O . LEU A 1 71 ? -5.312 4.099 1.361 1.00 96.38 71 LEU A O 1
ATOM 556 N N . GLU A 1 72 ? -7.480 4.762 1.409 1.00 96.31 72 GLU A N 1
ATOM 557 C CA . GLU A 1 72 ? -7.451 5.654 2.565 1.00 96.31 72 GLU A CA 1
ATOM 558 C C . GLU A 1 72 ? -8.563 5.209 3.515 1.00 96.31 72 GLU A C 1
ATOM 560 O O . GLU A 1 72 ? -9.685 4.918 3.082 1.00 96.31 72 GLU A O 1
ATOM 565 N N . THR A 1 73 ? -8.264 5.110 4.803 1.00 94.50 73 THR A N 1
ATOM 566 C CA . THR A 1 73 ? -9.192 4.618 5.818 1.00 94.50 73 THR A CA 1
ATOM 567 C C . THR A 1 73 ? -9.420 5.645 6.910 1.00 94.50 73 THR A C 1
ATOM 569 O O . THR A 1 73 ? -8.641 6.563 7.128 1.00 94.50 73 THR A O 1
ATOM 572 N N . LYS A 1 74 ? -10.551 5.507 7.601 1.00 93.81 74 LYS A N 1
ATOM 573 C CA . LYS A 1 74 ? -10.861 6.289 8.793 1.00 93.81 74 LYS A CA 1
ATOM 574 C C . LYS A 1 74 ? -11.557 5.399 9.805 1.00 93.81 74 LYS A C 1
ATOM 576 O O . LYS A 1 74 ? -12.182 4.404 9.434 1.00 93.81 74 LYS A O 1
ATOM 581 N N . SER A 1 75 ? -11.460 5.745 11.087 1.00 93.81 75 SER A N 1
ATOM 582 C CA . SER A 1 75 ? -12.176 5.026 12.144 1.00 93.81 75 SER A CA 1
ATOM 583 C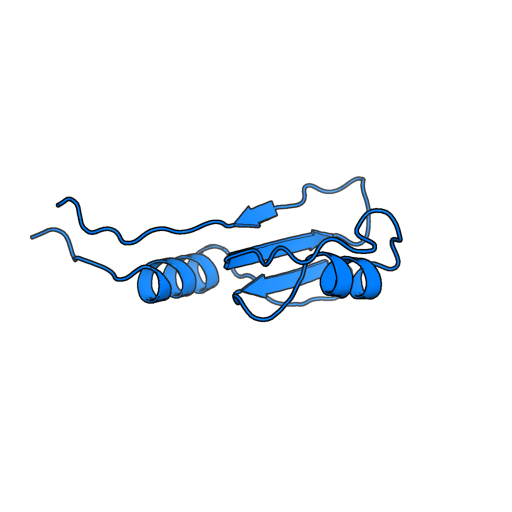 C . SER A 1 75 ? -13.680 4.979 11.870 1.00 93.81 75 SER A C 1
ATOM 585 O O . SER A 1 75 ? -14.259 5.986 11.467 1.00 93.81 75 SER A O 1
ATOM 587 N N . SER A 1 76 ? -14.338 3.864 12.195 1.00 90.44 76 SER A N 1
ATOM 588 C CA . SER A 1 76 ? -15.799 3.745 12.055 1.00 90.44 76 SER A CA 1
ATOM 589 C C . SER A 1 76 ? -16.577 4.470 13.162 1.00 90.44 76 SER A C 1
ATOM 591 O O . SER A 1 76 ? -17.807 4.420 13.177 1.00 90.44 76 SER A O 1
ATOM 593 N N . LYS A 1 77 ? -15.859 5.107 14.100 1.00 85.69 77 LYS A N 1
ATOM 594 C CA . LYS A 1 77 ? -16.421 5.957 15.149 1.00 85.69 77 LYS A CA 1
ATOM 595 C C . LYS A 1 77 ? -17.164 7.124 14.522 1.00 85.69 77 LYS A C 1
ATOM 597 O O . LYS A 1 77 ? -16.560 8.011 13.932 1.00 85.69 77 LYS A O 1
ATOM 602 N N . ILE A 1 78 ? -18.480 7.099 14.691 1.00 68.94 78 ILE A N 1
ATOM 603 C CA . ILE A 1 78 ? -19.354 8.243 14.473 1.00 68.94 78 ILE A CA 1
ATOM 604 C C . ILE A 1 78 ? -19.435 8.949 15.828 1.00 68.94 78 ILE A C 1
ATOM 606 O O . ILE A 1 78 ? -20.214 8.544 16.690 1.00 68.94 78 ILE A O 1
ATOM 610 N N . THR A 1 79 ? -18.529 9.895 16.053 1.00 59.62 79 THR A N 1
ATOM 611 C CA . THR A 1 79 ? -18.617 10.875 17.148 1.00 59.62 79 THR A CA 1
ATOM 612 C C . THR A 1 79 ? -19.136 12.183 16.604 1.00 59.62 79 THR A C 1
ATOM 614 O O . THR A 1 79 ? -18.642 12.565 15.519 1.00 59.62 79 THR A O 1
#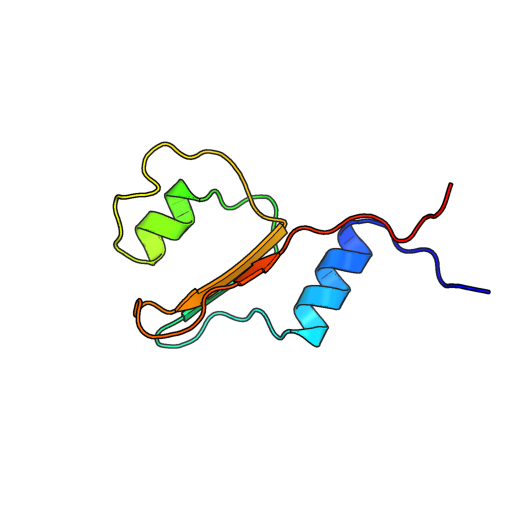

Sequence (79 aa):
MVKQLTEDQVRELANKTLGFKDSVGVVAGVGQLTTFNELGKRLGISEWKSIKDKPDGWYLPKTFAKPALILETKSSKIT

pLDDT: mean 93.11, std 7.2, range [59.62, 97.56]

Radius of gyration: 13.92 Å; chains: 1; bounding box: 35×24×37 Å

Organism: NCBI:txid1624